Protein AF-A0A0F6A411-F1 (afdb_monomer)

Foldseek 3Di:
DDDAAEAEDAQDDPPVCLVVQLPDPHQAYEAQVPNDVDQLVSLVVSHDLRHAYEYAQAALQEPDDDDPVVVCVRCVVVCVSNPVSYHYHHRDHNPNYDPDPPPDD

Nearest PDB structures (foldseek):
  3pph-assembly2_B  TM=9.183E-01  e=1.899E-06  Candida albicans
  3pph-assembly1_A  TM=9.181E-01  e=2.965E-06  Candida albicans
  4l61-assembly1_A  TM=9.175E-01  e=3.367E-06  Candida albicans SC5314
  3ppf-assembly1_A  TM=9.133E-01  e=3.367E-06  Candida albicans
  4l65-assem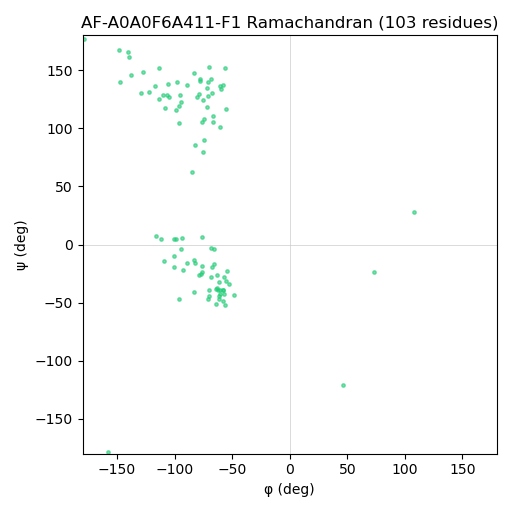bly1_A  TM=9.146E-01  e=5.255E-06  Candida albicans SC5314

Mean predicted aligned error: 4.99 Å

Solvent-accessible surface area (backbone atoms only — not comparable to full-atom values): 6380 Å² total; per-residue (Å²): 134,90,78,85,45,63,50,74,52,50,84,63,79,60,76,94,45,45,77,59,59,54,68,54,98,48,50,22,41,32,43,30,56,63,78,28,98,67,60,63,66,59,57,56,71,47,43,59,91,86,28,31,46,30,39,5,67,40,57,19,67,44,79,71,84,72,64,62,65,63,51,48,67,69,45,47,83,51,46,79,77,43,47,96,33,53,41,84,39,52,20,43,68,59,86,55,29,71,87,80,85,76,74,83,126

Radius of gyration: 14.62 Å; Cα contacts (8 Å, |Δi|>4): 155; chains: 1; bounding box: 39×37×38 Å

Organism: NCBI:txid1129367

Secondary structure (DSSP, 8-state):
-----EEE--SS--GGGHHHHHH---SEEEEETTTS---HHHHHHHS-TTSEEEEEEE-TT--SPP-HHHHHHHHHHHHHHHGGGEEEEESS-GGGSPS------

pLDDT: mean 89.76, std 11.42, range [43.91, 98.12]

Structure (mmCIF, N/CA/C/O backbone):
data_AF-A0A0F6A411-F1
#
_entry.id   AF-A0A0F6A411-F1
#
loop_
_atom_site.group_PDB
_atom_site.id
_atom_site.type_symbol
_atom_site.label_atom_id
_atom_site.label_alt_id
_atom_site.label_comp_id
_atom_site.label_asym_id
_atom_site.label_entity_id
_atom_site.label_seq_id
_atom_site.pdbx_PDB_ins_code
_atom_site.Cartn_x
_atom_site.Cartn_y
_atom_site.Cartn_z
_atom_site.occupancy
_atom_site.B_iso_or_equiv
_atom_site.auth_seq_id
_atom_site.auth_comp_id
_atom_site.auth_asym_id
_atom_site.auth_atom_id
_atom_site.pdbx_PDB_model_num
ATOM 1 N N . MET A 1 1 ? -27.107 -3.326 1.287 1.00 54.22 1 MET A N 1
ATOM 2 C CA . MET A 1 1 ? -25.835 -4.009 0.983 1.00 54.22 1 MET A CA 1
ATOM 3 C C . MET A 1 1 ? -24.747 -3.046 1.389 1.00 54.22 1 MET A C 1
ATOM 5 O O . MET A 1 1 ? -24.710 -1.962 0.821 1.00 54.22 1 MET A O 1
ATOM 9 N N . ASP A 1 2 ? -23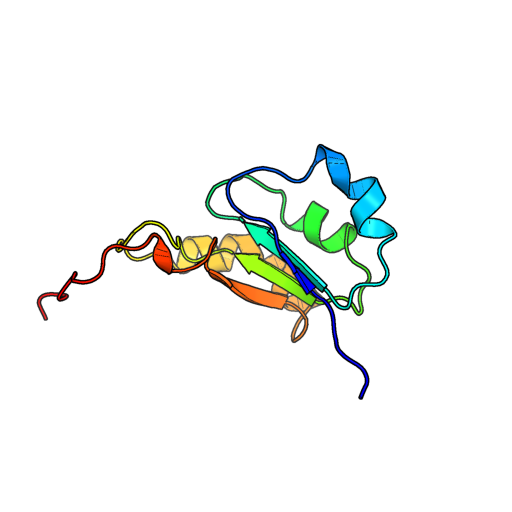.947 -3.398 2.390 1.00 85.38 2 ASP A N 1
ATOM 10 C CA . ASP A 1 2 ? -22.786 -2.592 2.762 1.00 85.38 2 ASP A CA 1
ATOM 11 C C . ASP A 1 2 ? -21.651 -2.888 1.780 1.00 85.38 2 ASP A C 1
ATOM 13 O O . ASP A 1 2 ? -21.362 -4.048 1.481 1.00 85.38 2 ASP A O 1
ATOM 17 N N . VAL A 1 3 ? -21.056 -1.833 1.227 1.00 92.38 3 VAL A N 1
ATOM 18 C CA . VAL A 1 3 ? -19.964 -1.916 0.252 1.00 92.38 3 VAL A CA 1
ATOM 19 C C . VAL A 1 3 ? -18.672 -1.517 0.951 1.00 92.38 3 VAL A C 1
ATOM 21 O O . VAL A 1 3 ? -18.602 -0.459 1.571 1.00 92.38 3 VAL A O 1
ATOM 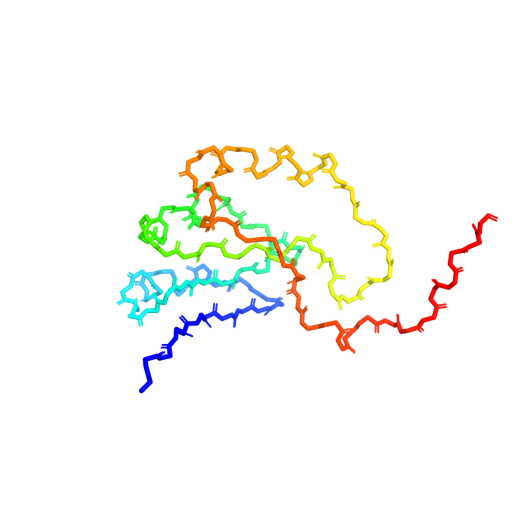24 N N . ASN A 1 4 ? -17.640 -2.352 0.833 1.00 94.69 4 ASN A N 1
ATOM 25 C CA . ASN A 1 4 ? -16.299 -2.011 1.296 1.00 94.69 4 ASN A CA 1
ATOM 26 C C . ASN A 1 4 ? -15.602 -1.125 0.261 1.00 94.69 4 ASN A C 1
ATOM 28 O O . ASN A 1 4 ? -15.515 -1.492 -0.910 1.00 94.69 4 ASN A O 1
ATOM 32 N N . LEU A 1 5 ? -15.094 0.024 0.704 1.00 96.19 5 LEU A N 1
ATOM 33 C CA . LEU A 1 5 ? -14.382 0.975 -0.145 1.00 96.19 5 LEU A CA 1
ATOM 34 C C . LEU A 1 5 ? -12.881 0.893 0.125 1.00 96.19 5 LEU A C 1
ATOM 36 O O . LEU A 1 5 ? -12.448 1.043 1.267 1.00 96.19 5 LEU A O 1
ATOM 40 N N . THR A 1 6 ? -12.097 0.707 -0.933 1.00 96.50 6 THR A N 1
ATOM 41 C CA . THR A 1 6 ? -10.632 0.756 -0.888 1.00 96.50 6 THR A CA 1
ATOM 42 C C . THR A 1 6 ? -10.161 1.957 -1.696 1.00 96.50 6 THR A C 1
ATOM 44 O O . THR A 1 6 ? -10.509 2.082 -2.869 1.00 96.50 6 THR A O 1
ATOM 47 N N . LEU A 1 7 ? -9.372 2.840 -1.083 1.00 96.88 7 LEU A N 1
ATOM 48 C CA . LEU A 1 7 ? -8.719 3.935 -1.803 1.00 96.88 7 LEU A CA 1
ATOM 49 C C . LEU A 1 7 ? -7.549 3.366 -2.602 1.00 96.88 7 LEU A C 1
ATOM 51 O O . LEU A 1 7 ? -6.673 2.756 -2.008 1.00 96.88 7 LEU A O 1
ATOM 55 N N . ALA A 1 8 ? -7.490 3.575 -3.911 1.00 95.19 8 ALA A N 1
ATOM 56 C CA . ALA A 1 8 ? -6.353 3.128 -4.708 1.00 95.19 8 ALA A CA 1
ATOM 57 C C . ALA A 1 8 ? -5.706 4.298 -5.445 1.00 95.19 8 ALA A C 1
ATOM 59 O O . ALA A 1 8 ? -6.396 5.082 -6.095 1.00 95.19 8 ALA A O 1
ATOM 60 N N . SER A 1 9 ? -4.382 4.397 -5.341 1.00 92.25 9 SER A N 1
ATOM 61 C CA . SER A 1 9 ? -3.571 5.377 -6.064 1.00 92.25 9 SER A CA 1
ATOM 62 C C . SER A 1 9 ? -2.433 4.705 -6.805 1.00 92.25 9 SER A C 1
ATOM 64 O O . SER A 1 9 ? -1.867 3.726 -6.313 1.00 92.25 9 SER A O 1
ATOM 66 N N . TYR A 1 10 ? -2.057 5.293 -7.934 1.00 91.62 10 TYR A N 1
ATOM 67 C CA . TYR A 1 10 ? -1.044 4.766 -8.836 1.00 91.62 10 TYR A CA 1
ATOM 68 C C . TYR A 1 10 ? -0.166 5.905 -9.368 1.00 91.62 10 TYR A C 1
ATOM 70 O O . TYR A 1 10 ? -0.589 7.061 -9.352 1.00 91.62 10 TYR A O 1
ATOM 78 N N . PHE A 1 11 ? 1.014 5.565 -9.892 1.00 88.88 11 PHE A N 1
ATOM 79 C CA . PHE A 1 11 ? 1.939 6.439 -10.634 1.00 88.88 11 PHE A CA 1
ATOM 80 C C . PHE A 1 11 ? 2.719 7.492 -9.845 1.00 88.88 11 PHE A C 1
ATOM 82 O O . PHE A 1 11 ? 3.782 7.886 -10.321 1.00 88.88 11 PHE A O 1
ATOM 89 N N . ASP A 1 12 ? 2.249 7.931 -8.679 1.00 87.62 12 ASP A N 1
ATOM 90 C CA . ASP A 1 12 ? 2.943 8.951 -7.886 1.00 87.62 12 ASP A CA 1
ATOM 91 C C . ASP A 1 12 ? 2.741 8.763 -6.374 1.00 87.62 12 ASP A C 1
ATOM 93 O O . ASP A 1 12 ? 1.910 7.973 -5.916 1.00 87.62 12 ASP A O 1
ATOM 97 N N . SER A 1 13 ? 3.547 9.478 -5.594 1.00 86.00 13 SER A N 1
ATOM 98 C CA . SER A 1 13 ? 3.555 9.430 -4.141 1.00 86.00 13 SER A CA 1
ATOM 99 C C . SER A 1 13 ? 2.325 10.103 -3.541 1.00 86.00 13 SER A C 1
ATOM 101 O O . SER A 1 13 ? 1.989 11.242 -3.862 1.00 86.00 13 SER A O 1
ATOM 103 N N . LEU A 1 14 ? 1.719 9.441 -2.555 1.00 90.81 14 LEU A N 1
ATOM 104 C CA . LEU A 1 14 ? 0.663 10.012 -1.718 1.00 90.81 14 LEU A CA 1
ATOM 105 C C . LEU A 1 14 ? 1.176 10.636 -0.416 1.00 90.81 14 LEU A C 1
ATOM 107 O O . LEU A 1 14 ? 0.362 11.044 0.409 1.00 90.81 14 LEU A O 1
ATOM 111 N N . THR A 1 15 ? 2.492 10.721 -0.197 1.00 91.19 15 THR A N 1
ATOM 112 C CA . THR A 1 15 ? 3.069 11.170 1.088 1.00 91.19 15 THR A CA 1
ATOM 113 C C . THR A 1 15 ? 2.522 12.518 1.566 1.00 91.19 15 THR A C 1
ATOM 115 O O . THR A 1 15 ? 2.303 12.694 2.763 1.00 91.19 15 THR A O 1
ATOM 118 N N . GLY A 1 16 ? 2.216 13.442 0.648 1.00 93.56 16 GLY A N 1
ATOM 119 C CA . GLY A 1 16 ? 1.594 14.736 0.962 1.00 93.56 16 GLY A CA 1
ATOM 120 C C . GLY A 1 16 ? 0.164 14.661 1.520 1.00 93.56 16 GLY A C 1
ATOM 121 O O . GLY A 1 16 ? -0.291 15.620 2.134 1.00 93.56 16 GLY A O 1
ATOM 122 N N . TYR A 1 17 ? -0.521 13.528 1.356 1.00 94.50 17 TYR A N 1
ATOM 123 C CA . TYR A 1 17 ? -1.918 13.298 1.749 1.00 94.50 17 TYR A CA 1
ATOM 124 C C . TYR A 1 17 ? -2.069 12.299 2.903 1.00 94.50 17 TYR A C 1
ATOM 126 O O . TYR A 1 17 ? -3.185 11.952 3.280 1.00 94.50 17 TYR A O 1
ATOM 134 N N . PHE A 1 18 ? -0.973 11.813 3.492 1.00 95.44 18 PHE A N 1
ATOM 135 C CA . PHE A 1 18 ? -1.023 10.775 4.532 1.00 95.44 18 PHE A CA 1
ATOM 136 C C . PHE A 1 18 ? -1.870 11.179 5.744 1.00 95.44 18 PHE A C 1
ATOM 138 O O . PHE A 1 18 ? -2.650 10.371 6.244 1.00 95.44 18 PHE A O 1
ATOM 145 N N . ASN A 1 19 ? -1.798 12.443 6.164 1.00 96.12 19 ASN A N 1
ATOM 146 C CA . ASN A 1 19 ? -2.641 12.937 7.254 1.00 96.12 19 ASN A CA 1
ATOM 147 C C . ASN A 1 19 ? -4.134 12.824 6.924 1.00 96.12 19 ASN A C 1
ATOM 149 O O . ASN A 1 19 ? -4.912 12.443 7.792 1.00 96.12 19 ASN A O 1
ATOM 153 N N . ASP A 1 20 ? -4.531 13.089 5.678 1.00 96.69 20 ASP A N 1
ATOM 154 C CA . ASP A 1 20 ? -5.927 12.972 5.262 1.00 96.69 20 ASP A CA 1
ATOM 155 C C . ASP A 1 20 ? -6.349 11.500 5.188 1.00 96.69 20 ASP A C 1
ATOM 157 O O . ASP A 1 20 ? -7.369 11.115 5.761 1.00 96.69 20 ASP A O 1
ATOM 161 N N . ILE A 1 21 ? -5.524 10.653 4.564 1.00 96.25 21 ILE A N 1
ATOM 162 C CA . ILE A 1 21 ? -5.793 9.217 4.384 1.00 96.25 21 ILE A CA 1
ATOM 163 C C . ILE A 1 21 ? -6.011 8.510 5.723 1.00 96.25 21 ILE A C 1
ATOM 165 O O . ILE A 1 21 ? -6.924 7.688 5.837 1.00 96.25 21 ILE A O 1
ATOM 169 N N . ALA A 1 22 ? -5.237 8.868 6.752 1.00 96.00 22 ALA A N 1
ATOM 170 C CA . ALA A 1 22 ? -5.390 8.328 8.102 1.00 96.00 22 ALA A CA 1
ATOM 171 C C . ALA A 1 22 ? -6.804 8.550 8.683 1.00 96.00 22 ALA A C 1
ATOM 173 O O . ALA A 1 22 ? -7.284 7.756 9.499 1.00 96.00 22 ALA A O 1
ATOM 174 N N . THR A 1 23 ? -7.496 9.612 8.252 1.00 96.31 23 THR A N 1
ATOM 175 C CA . THR A 1 23 ? -8.835 9.979 8.742 1.00 96.31 23 THR A CA 1
ATOM 176 C C . THR A 1 23 ? -9.978 9.341 7.956 1.00 96.31 23 THR A C 1
ATOM 178 O O . THR A 1 23 ? -11.108 9.299 8.444 1.00 96.31 23 THR A O 1
ATOM 181 N N . TYR A 1 24 ? -9.721 8.812 6.758 1.00 96.44 24 TYR A N 1
ATOM 182 C CA . TYR A 1 24 ? -10.787 8.341 5.878 1.00 96.44 24 TYR A CA 1
ATOM 183 C C . TYR A 1 24 ? -11.510 7.096 6.420 1.00 96.44 24 TYR A C 1
ATOM 185 O O . TYR A 1 24 ? -10.917 6.162 6.980 1.00 96.44 24 TYR A O 1
ATOM 193 N N . LEU A 1 25 ? -12.829 7.062 6.206 1.00 94.81 25 LEU A N 1
ATOM 194 C CA . LEU A 1 25 ? -13.711 5.932 6.518 1.00 94.81 25 LEU A CA 1
ATOM 195 C C . LEU A 1 25 ? -13.711 4.912 5.370 1.00 94.81 25 LEU A C 1
ATOM 197 O O . LEU A 1 25 ? -14.723 4.672 4.720 1.00 94.81 25 LEU A O 1
ATOM 201 N N . ILE A 1 26 ? -12.537 4.342 5.109 1.00 96.19 26 ILE A N 1
ATOM 202 C CA . ILE A 1 26 ? -12.298 3.323 4.079 1.00 96.19 26 ILE A CA 1
ATOM 203 C C . ILE A 1 26 ? -11.915 1.990 4.720 1.00 96.19 26 ILE A C 1
ATOM 205 O O . ILE A 1 26 ? -11.320 1.954 5.802 1.00 96.19 26 ILE A O 1
ATOM 209 N N . SER A 1 27 ? -12.218 0.894 4.032 1.00 97.62 27 SER A N 1
ATOM 210 C CA . SER A 1 27 ? -11.875 -0.472 4.437 1.00 97.62 27 SER A CA 1
ATOM 211 C C . SER A 1 27 ? -10.395 -0.799 4.189 1.00 97.62 27 SER A C 1
ATOM 213 O O . SER A 1 27 ? -9.858 -1.724 4.795 1.00 97.62 27 SER A O 1
ATOM 215 N N . GLY A 1 28 ? -9.714 -0.034 3.333 1.00 97.62 28 GLY A N 1
ATOM 216 C CA . GLY A 1 28 ? -8.286 -0.183 3.060 1.00 97.62 28 GLY A CA 1
ATOM 217 C C . GLY A 1 28 ? -7.751 0.841 2.069 1.00 97.62 28 GLY A C 1
ATOM 218 O O . GLY A 1 28 ? -8.517 1.632 1.517 1.00 97.62 28 GLY A O 1
ATOM 219 N N . ALA A 1 29 ? -6.443 0.800 1.826 1.00 97.44 29 ALA A N 1
ATOM 220 C CA . ALA A 1 29 ? -5.790 1.613 0.807 1.00 97.44 29 ALA A CA 1
ATOM 221 C C . ALA A 1 29 ? -4.746 0.813 0.014 1.00 97.44 29 ALA A C 1
ATOM 223 O O . ALA A 1 29 ? -4.089 -0.071 0.566 1.00 97.44 29 ALA A O 1
ATOM 224 N N . GLN A 1 30 ? -4.605 1.136 -1.272 1.00 96.38 30 GLN A N 1
ATOM 225 C CA . GLN A 1 30 ? -3.603 0.596 -2.178 1.00 96.38 30 GLN A CA 1
ATOM 226 C C . GLN A 1 30 ? -2.561 1.646 -2.543 1.00 96.38 30 GLN A C 1
ATOM 228 O O . GLN A 1 30 ? -2.912 2.727 -3.019 1.00 96.38 30 GLN A O 1
ATOM 233 N N . PHE A 1 31 ? -1.293 1.275 -2.378 1.00 95.62 31 PHE A N 1
ATOM 234 C CA . PHE A 1 31 ? -0.142 2.114 -2.694 1.00 95.62 31 PHE A CA 1
ATOM 235 C C . PHE A 1 31 ? 0.703 1.482 -3.795 1.00 95.62 31 PHE A C 1
ATOM 237 O O . PHE A 1 31 ? 0.967 0.280 -3.770 1.00 95.62 31 PHE A O 1
ATOM 244 N N . ASP A 1 32 ? 1.141 2.297 -4.749 1.00 94.56 32 ASP A N 1
ATOM 245 C CA . ASP A 1 32 ? 2.106 1.903 -5.771 1.00 94.56 32 ASP A CA 1
ATOM 246 C C . ASP A 1 32 ? 3.511 1.857 -5.156 1.00 94.56 32 ASP A C 1
ATOM 248 O O . ASP A 1 32 ? 4.116 2.892 -4.880 1.00 94.56 32 ASP A O 1
ATOM 252 N N . TRP A 1 33 ? 4.009 0.642 -4.925 1.00 93.75 33 TRP A N 1
ATOM 253 C CA . TRP A 1 33 ? 5.320 0.384 -4.329 1.00 93.75 33 TRP A CA 1
ATOM 254 C C . TRP A 1 33 ? 6.399 0.063 -5.373 1.00 93.75 33 TRP A C 1
ATOM 256 O O . TRP A 1 33 ? 7.533 -0.254 -5.032 1.00 93.75 33 TRP A O 1
ATOM 266 N N . VAL A 1 34 ? 6.048 0.149 -6.661 1.00 92.00 34 VAL A N 1
ATOM 267 C CA . VAL A 1 34 ? 6.975 -0.021 -7.787 1.00 92.00 34 VAL A CA 1
ATOM 268 C C . VAL A 1 34 ? 7.470 1.335 -8.277 1.00 92.00 34 VAL A C 1
ATOM 270 O O . VAL A 1 34 ? 8.659 1.512 -8.526 1.00 92.00 34 VAL A O 1
ATOM 273 N N . SER A 1 35 ? 6.562 2.296 -8.461 1.00 87.50 35 SER A N 1
ATOM 274 C CA . SER A 1 35 ? 6.893 3.623 -8.999 1.00 87.50 35 SER A CA 1
ATOM 275 C C . SER A 1 35 ? 7.518 4.543 -7.962 1.00 87.50 35 SER A C 1
ATOM 277 O O . SER A 1 35 ? 8.228 5.479 -8.325 1.00 87.50 35 SER A O 1
ATOM 279 N N . VAL A 1 36 ? 7.211 4.316 -6.685 1.00 85.81 36 VAL A N 1
ATOM 280 C CA . VAL A 1 36 ? 7.541 5.232 -5.599 1.00 85.81 36 VAL A CA 1
ATOM 281 C C . VAL A 1 36 ? 8.247 4.463 -4.497 1.00 85.81 36 VAL A C 1
ATOM 283 O O . VAL A 1 36 ? 7.758 3.437 -4.027 1.00 85.81 36 VAL A O 1
ATOM 286 N N . ASN A 1 37 ? 9.380 4.997 -4.043 1.00 81.31 37 ASN A N 1
ATOM 287 C CA . ASN A 1 37 ? 10.090 4.470 -2.885 1.00 81.31 37 ASN A CA 1
ATOM 288 C C . ASN A 1 37 ? 9.359 4.876 -1.594 1.00 81.31 37 ASN A C 1
ATOM 290 O O . ASN A 1 37 ? 9.712 5.868 -0.954 1.00 81.31 37 ASN A O 1
ATOM 294 N N . LEU A 1 38 ? 8.283 4.160 -1.265 1.00 87.50 38 LEU A N 1
ATOM 295 C CA . LEU A 1 38 ? 7.534 4.357 -0.025 1.00 87.50 38 LEU A CA 1
ATOM 296 C C . LEU A 1 38 ? 8.113 3.473 1.079 1.00 87.50 38 LEU A C 1
ATOM 298 O O . LEU A 1 38 ? 8.379 2.290 0.870 1.00 87.50 38 LEU A O 1
ATOM 302 N N . ASP A 1 39 ? 8.247 4.033 2.278 1.00 92.06 39 ASP A N 1
ATOM 303 C CA . ASP A 1 39 ? 8.617 3.258 3.458 1.00 92.06 39 ASP A CA 1
ATOM 304 C C . ASP A 1 39 ? 7.435 2.379 3.892 1.00 92.06 39 ASP A C 1
ATOM 306 O O . ASP A 1 39 ? 6.359 2.864 4.262 1.00 92.06 39 ASP A O 1
ATOM 310 N N . ILE A 1 40 ? 7.647 1.066 3.870 1.00 93.25 40 ILE A N 1
ATOM 311 C CA . ILE A 1 40 ? 6.629 0.081 4.216 1.00 93.25 40 ILE A CA 1
ATOM 312 C C . ILE A 1 40 ? 6.134 0.214 5.665 1.00 93.25 40 ILE A C 1
ATOM 314 O O . ILE A 1 40 ? 4.953 -0.011 5.946 1.00 93.25 40 ILE A O 1
ATOM 318 N N . HIS A 1 41 ? 6.998 0.641 6.588 1.00 94.38 41 HIS A N 1
ATOM 319 C CA . HIS A 1 41 ? 6.618 0.889 7.974 1.00 94.38 41 HIS A CA 1
ATOM 320 C C . HIS A 1 41 ? 5.721 2.116 8.082 1.00 94.38 41 HIS A C 1
ATOM 322 O O . HIS A 1 41 ? 4.735 2.099 8.819 1.00 94.38 41 HIS A O 1
ATOM 328 N N . GLN A 1 42 ? 6.008 3.160 7.304 1.00 94.44 42 GLN A N 1
ATOM 329 C CA . GLN A 1 42 ? 5.165 4.348 7.254 1.00 94.44 42 GLN A CA 1
ATOM 330 C C . GLN A 1 42 ? 3.755 4.000 6.762 1.00 94.44 42 GLN A C 1
ATOM 332 O O . GLN A 1 42 ? 2.777 4.415 7.382 1.00 94.44 42 GLN A O 1
ATOM 337 N N . LEU A 1 43 ? 3.638 3.181 5.712 1.00 94.81 43 LEU A N 1
ATOM 338 C CA . LEU A 1 43 ? 2.343 2.702 5.214 1.00 94.81 43 LEU A CA 1
ATOM 339 C C . LEU A 1 43 ? 1.610 1.825 6.238 1.00 94.81 43 LEU A C 1
ATOM 341 O O . LEU A 1 43 ? 0.391 1.918 6.384 1.00 94.81 43 LEU A O 1
ATOM 345 N N . HIS A 1 44 ? 2.347 0.992 6.975 1.00 95.69 44 HIS A N 1
ATOM 346 C CA . HIS A 1 44 ? 1.782 0.183 8.049 1.00 95.69 44 HIS A CA 1
ATOM 347 C C . HIS A 1 44 ? 1.172 1.044 9.163 1.00 95.69 44 HIS A C 1
ATOM 349 O O . HIS A 1 44 ? 0.050 0.765 9.582 1.00 95.69 44 HIS A O 1
ATOM 355 N N . PHE A 1 45 ? 1.879 2.081 9.624 1.00 96.06 45 PHE A N 1
ATOM 356 C CA . PHE A 1 45 ? 1.395 2.964 10.692 1.00 96.06 45 PHE A CA 1
ATOM 357 C C . PHE A 1 45 ? 0.339 3.969 10.226 1.00 96.06 45 PHE A C 1
ATOM 359 O O . PHE A 1 45 ? -0.459 4.433 11.038 1.00 96.06 45 PHE A O 1
ATOM 366 N N . LEU A 1 46 ? 0.312 4.291 8.931 1.00 96.50 46 LEU A N 1
ATOM 367 C CA . LEU A 1 46 ? -0.694 5.160 8.326 1.00 96.50 46 LEU A CA 1
ATOM 368 C C . LEU A 1 46 ? -2.111 4.576 8.442 1.00 96.50 46 LEU A C 1
ATOM 370 O O . LEU A 1 46 ? -3.073 5.310 8.666 1.00 96.50 46 LEU A O 1
ATOM 374 N N . LEU A 1 47 ? -2.245 3.261 8.268 1.00 97.19 47 LEU A N 1
ATOM 375 C CA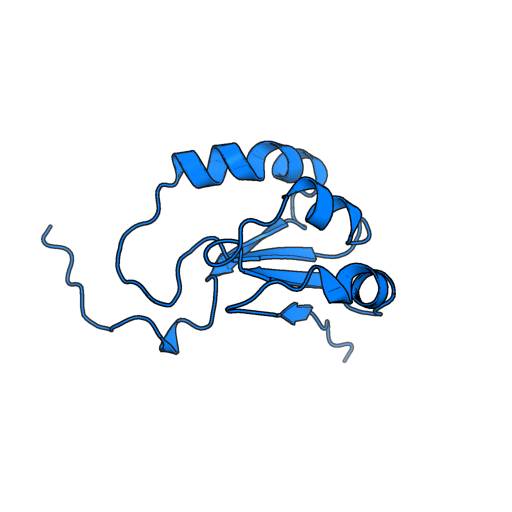 . LEU A 1 47 ? -3.534 2.576 8.263 1.00 97.19 47 LEU A CA 1
ATOM 376 C C . LEU A 1 47 ? -3.849 1.949 9.620 1.00 97.19 47 LEU A C 1
ATOM 378 O O . LEU A 1 47 ? -3.008 1.281 10.224 1.00 97.19 47 LEU A O 1
ATOM 382 N N . ARG A 1 48 ? -5.114 2.052 10.043 1.00 96.62 48 ARG A N 1
ATOM 383 C CA . ARG A 1 48 ? -5.621 1.363 11.239 1.00 96.62 48 ARG A CA 1
ATOM 384 C C . ARG A 1 48 ? -5.388 -0.151 11.130 1.00 96.62 48 ARG A C 1
ATOM 386 O O . ARG A 1 48 ? -5.389 -0.674 10.010 1.00 96.62 48 ARG A O 1
ATOM 393 N N . PRO A 1 49 ? -5.230 -0.881 12.249 1.00 95.56 49 PRO A N 1
ATOM 394 C CA . PRO A 1 49 ? -4.953 -2.319 12.223 1.00 95.56 49 PRO A CA 1
ATOM 395 C C . PRO A 1 49 ? -5.982 -3.129 11.431 1.00 95.56 49 PRO A C 1
ATOM 397 O O . PRO A 1 49 ? -5.637 -4.126 10.805 1.00 95.56 49 PRO A O 1
ATOM 400 N N . GLU A 1 50 ? -7.241 -2.690 11.410 1.00 95.44 50 GLU A N 1
ATOM 401 C CA . GLU A 1 50 ? -8.330 -3.366 10.713 1.00 95.44 50 GLU A CA 1
ATOM 402 C C . GLU A 1 50 ? -8.379 -3.045 9.212 1.00 95.44 50 GLU A C 1
ATOM 404 O O . GLU A 1 50 ? -9.031 -3.756 8.447 1.00 95.44 50 GLU A O 1
ATOM 409 N N . GLN A 1 51 ? -7.698 -1.996 8.762 1.00 97.88 51 GLN A N 1
ATOM 410 C CA . GLN A 1 51 ? -7.699 -1.619 7.354 1.00 97.88 51 GLN A CA 1
ATOM 411 C C . GLN A 1 51 ? -6.762 -2.516 6.543 1.00 97.88 51 GLN A C 1
ATOM 413 O O . GLN A 1 51 ? -5.674 -2.892 6.993 1.00 97.88 51 GLN A O 1
ATOM 418 N N . ILE A 1 52 ? -7.184 -2.834 5.322 1.00 98.12 52 ILE A N 1
ATOM 419 C CA . ILE A 1 52 ? -6.354 -3.543 4.350 1.00 98.12 52 ILE A CA 1
ATOM 420 C C . ILE A 1 52 ? -5.245 -2.607 3.862 1.00 98.12 52 ILE A C 1
ATOM 422 O O . ILE A 1 52 ? -5.524 -1.506 3.385 1.00 98.12 52 ILE A O 1
ATOM 426 N N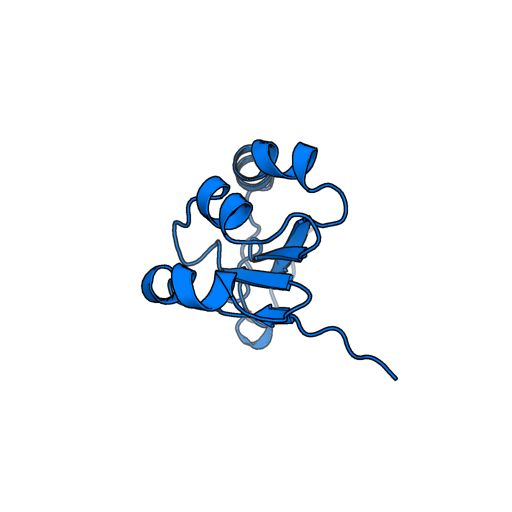 . LEU A 1 53 ? -4.001 -3.073 3.945 1.00 97.69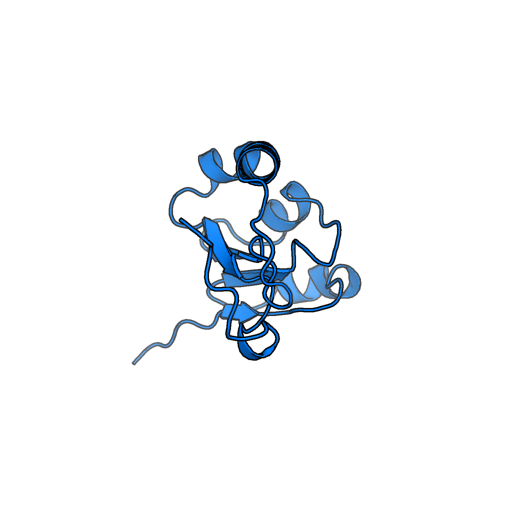 53 LEU A N 1
ATOM 427 C CA . LEU A 1 53 ? -2.856 -2.491 3.255 1.00 97.69 53 LEU A CA 1
ATOM 428 C C . LEU A 1 53 ? -2.644 -3.278 1.960 1.00 97.69 53 LEU A C 1
ATOM 430 O O . LEU A 1 53 ? -2.162 -4.407 2.000 1.00 97.69 53 LEU A O 1
ATOM 434 N N . SER A 1 54 ? -3.026 -2.704 0.825 1.00 97.25 54 SER A N 1
ATOM 435 C CA . SER A 1 54 ? -2.770 -3.283 -0.493 1.00 97.25 54 SER A CA 1
ATOM 436 C C . SER A 1 54 ? -1.483 -2.691 -1.065 1.00 97.25 54 SER A C 1
ATOM 438 O O . SER A 1 54 ? -1.334 -1.473 -1.170 1.00 97.25 54 SER A O 1
ATOM 440 N N . LEU A 1 55 ? -0.522 -3.543 -1.401 1.00 96.00 55 LEU A N 1
ATOM 441 C CA . LEU A 1 55 ? 0.765 -3.133 -1.951 1.00 96.00 55 LEU A CA 1
ATOM 442 C C . LEU A 1 55 ? 0.831 -3.504 -3.424 1.00 96.00 55 LEU A C 1
ATOM 444 O O . LEU A 1 55 ? 0.796 -4.678 -3.795 1.00 96.00 55 LEU A O 1
ATOM 448 N N . GLY A 1 56 ? 0.951 -2.480 -4.258 1.00 95.00 56 GLY A N 1
ATOM 449 C CA . GLY A 1 56 ? 1.230 -2.607 -5.674 1.00 95.00 56 GLY A CA 1
ATOM 450 C C . GLY A 1 56 ? 2.693 -2.970 -5.899 1.00 95.00 56 GLY A C 1
ATOM 451 O O . GLY A 1 56 ? 3.512 -2.065 -6.013 1.00 95.00 56 GLY A O 1
ATOM 452 N N . VAL A 1 57 ? 3.016 -4.264 -5.950 1.00 94.00 57 VAL A N 1
ATOM 453 C CA . VAL A 1 57 ? 4.399 -4.778 -6.078 1.00 94.00 57 VAL A CA 1
ATOM 454 C C . VAL A 1 57 ? 4.688 -5.408 -7.442 1.00 94.00 57 VAL A C 1
ATOM 456 O O . VAL A 1 57 ? 5.843 -5.630 -7.791 1.00 94.00 57 VAL A O 1
ATOM 459 N N . VAL A 1 58 ? 3.648 -5.693 -8.231 1.00 92.06 58 VAL A N 1
ATOM 460 C CA . VAL A 1 58 ? 3.783 -6.195 -9.608 1.00 92.06 58 VAL A CA 1
ATOM 461 C C . VAL A 1 58 ? 3.667 -5.021 -10.572 1.00 92.06 58 VAL A C 1
ATOM 463 O O . VAL A 1 58 ? 2.636 -4.354 -10.584 1.00 92.06 58 VAL A O 1
ATOM 466 N N . ASN A 1 59 ? 4.696 -4.743 -11.376 1.00 91.19 59 ASN A N 1
ATOM 467 C CA . ASN A 1 59 ? 4.692 -3.579 -12.265 1.00 91.19 59 ASN A CA 1
ATOM 468 C C . ASN A 1 59 ? 3.627 -3.712 -13.366 1.00 91.19 59 ASN A C 1
ATOM 470 O O . ASN A 1 59 ? 3.821 -4.428 -14.339 1.00 91.19 59 ASN A O 1
ATOM 474 N N . GLY A 1 60 ? 2.523 -2.970 -13.257 1.00 89.88 60 GLY A N 1
ATOM 475 C CA . GLY A 1 60 ? 1.419 -3.030 -14.223 1.00 89.88 60 GLY A CA 1
ATOM 476 C C . GLY A 1 60 ? 1.675 -2.318 -15.559 1.00 89.88 60 GLY A C 1
ATOM 477 O O . GLY A 1 60 ? 0.749 -2.186 -16.352 1.00 89.88 60 GLY A O 1
ATOM 478 N N . ARG A 1 61 ? 2.899 -1.824 -15.796 1.00 89.44 61 ARG A N 1
ATOM 479 C CA . ARG A 1 61 ? 3.321 -1.100 -17.015 1.00 89.44 61 ARG A CA 1
ATOM 480 C C . ARG A 1 61 ? 4.408 -1.839 -17.800 1.00 89.44 61 ARG A C 1
ATOM 482 O O . ARG A 1 61 ? 5.031 -1.262 -18.686 1.00 89.44 61 ARG A O 1
ATOM 489 N N . SER A 1 62 ? 4.725 -3.064 -17.395 1.00 84.88 62 SER A N 1
ATOM 490 C CA . SER A 1 62 ? 5.892 -3.808 -17.852 1.00 84.88 62 SER A CA 1
ATOM 491 C C . SER A 1 62 ? 5.575 -5.296 -17.879 1.00 84.88 62 SER A C 1
ATOM 493 O O . SER A 1 62 ? 4.980 -5.801 -16.932 1.00 84.88 62 SER A O 1
ATOM 495 N N . SER A 1 63 ? 6.040 -5.999 -18.909 1.00 81.69 63 SER A N 1
ATOM 496 C CA . SER A 1 63 ? 5.954 -7.460 -18.999 1.00 81.69 63 SER A CA 1
ATOM 497 C C . SER A 1 63 ? 7.087 -8.182 -18.253 1.00 81.69 63 SER A C 1
ATOM 499 O O . SER A 1 63 ? 6.989 -9.379 -17.993 1.00 81.69 63 SER A O 1
ATOM 501 N N . TRP A 1 64 ? 8.140 -7.459 -17.848 1.00 81.44 64 TRP A N 1
ATOM 502 C CA . TRP A 1 64 ? 9.271 -8.030 -17.114 1.00 81.44 64 TRP A CA 1
ATOM 503 C C . TRP A 1 64 ? 8.851 -8.673 -15.787 1.00 81.44 64 TRP A C 1
ATOM 505 O O . TRP A 1 64 ? 8.141 -8.064 -14.981 1.00 81.44 64 TRP A O 1
ATOM 515 N N . CYS A 1 65 ? 9.361 -9.882 -15.528 1.00 85.69 65 CYS A N 1
ATOM 516 C CA . CYS A 1 65 ? 9.202 -10.552 -14.241 1.00 85.69 65 CYS A CA 1
ATOM 517 C C . CYS A 1 65 ? 9.818 -9.726 -13.105 1.00 85.69 65 CYS A C 1
ATOM 519 O O . CYS A 1 65 ? 10.939 -9.230 -13.214 1.00 85.69 65 CYS A O 1
ATOM 521 N N . MET A 1 66 ? 9.095 -9.632 -11.990 1.00 88.88 66 MET A N 1
ATOM 522 C CA . MET A 1 66 ? 9.597 -8.997 -10.773 1.00 88.88 66 MET A CA 1
ATOM 523 C C . MET A 1 66 ? 10.454 -9.972 -9.962 1.00 88.88 66 MET A C 1
ATOM 525 O O . MET A 1 66 ? 10.179 -11.173 -9.924 1.00 88.88 66 MET A O 1
ATOM 529 N N . ASP A 1 67 ? 11.456 -9.441 -9.264 1.00 91.94 67 ASP A N 1
ATOM 530 C CA . ASP A 1 67 ? 12.264 -10.216 -8.326 1.00 91.94 67 ASP A CA 1
ATOM 531 C C . ASP A 1 67 ? 11.467 -10.496 -7.041 1.00 91.94 67 ASP A C 1
ATOM 533 O O . ASP A 1 67 ? 11.211 -9.606 -6.226 1.00 91.94 67 ASP A O 1
ATOM 537 N N . LEU A 1 68 ? 11.054 -11.753 -6.869 1.00 93.31 68 LEU A N 1
ATOM 538 C CA . LEU A 1 68 ? 10.268 -12.186 -5.715 1.00 93.31 68 LEU A CA 1
ATOM 539 C C . LEU A 1 68 ? 11.058 -12.145 -4.402 1.00 93.31 68 LEU A C 1
ATOM 541 O O . LEU A 1 68 ? 10.440 -11.963 -3.356 1.00 93.31 68 LEU A O 1
ATOM 545 N N . GLN A 1 69 ? 12.386 -12.305 -4.434 1.00 95.94 69 GLN A N 1
ATOM 546 C CA . GLN A 1 69 ? 13.210 -12.242 -3.223 1.00 95.94 69 GLN A CA 1
ATOM 547 C C . GLN A 1 69 ? 13.262 -10.810 -2.702 1.00 95.94 69 GLN A C 1
ATOM 549 O O . GLN A 1 69 ? 13.031 -10.582 -1.518 1.00 95.94 69 GLN A O 1
ATOM 554 N N . VAL A 1 70 ? 13.453 -9.840 -3.601 1.00 93.25 70 VAL A N 1
ATOM 555 C CA . VAL A 1 70 ? 13.425 -8.412 -3.251 1.00 93.25 70 VAL A CA 1
ATOM 556 C C . VAL A 1 70 ? 12.069 -8.012 -2.667 1.00 93.25 70 VAL A C 1
ATOM 558 O O . VAL A 1 70 ? 12.012 -7.289 -1.671 1.00 93.25 70 VAL A O 1
ATOM 561 N N . ILE A 1 71 ? 10.970 -8.498 -3.256 1.00 93.94 71 ILE A N 1
ATOM 562 C CA . ILE A 1 71 ? 9.624 -8.234 -2.733 1.00 93.94 71 ILE A CA 1
ATOM 563 C C . ILE A 1 71 ? 9.459 -8.849 -1.340 1.00 93.94 71 ILE A C 1
ATOM 565 O O . ILE A 1 71 ? 9.050 -8.130 -0.430 1.00 93.94 71 ILE A O 1
ATOM 569 N N . ASP A 1 72 ? 9.777 -10.139 -1.163 1.00 94.25 72 ASP A N 1
ATOM 570 C CA . ASP A 1 72 ? 9.647 -10.843 0.123 1.00 94.25 72 ASP A CA 1
ATOM 571 C C . ASP A 1 72 ? 10.428 -10.131 1.228 1.00 94.25 72 ASP A C 1
ATOM 573 O O . ASP A 1 72 ? 9.851 -9.762 2.251 1.00 94.25 72 ASP A O 1
ATOM 577 N N . GLU A 1 73 ? 11.713 -9.855 0.992 1.00 94.50 73 GLU A N 1
ATOM 578 C CA . GLU A 1 73 ? 12.587 -9.180 1.950 1.00 94.50 73 GLU A CA 1
ATOM 579 C C . GLU A 1 73 ? 12.040 -7.813 2.358 1.00 94.50 73 GLU A C 1
ATOM 581 O O . GLU A 1 73 ? 12.038 -7.467 3.543 1.00 94.50 73 GLU A O 1
ATOM 586 N N . GLY A 1 74 ? 11.533 -7.050 1.393 1.00 92.81 74 GLY A N 1
ATOM 587 C CA . GLY A 1 74 ? 11.073 -5.698 1.640 1.00 92.81 74 GLY A CA 1
ATOM 588 C C . GLY A 1 74 ? 9.704 -5.604 2.333 1.00 92.81 74 GLY A C 1
ATOM 589 O O . GLY A 1 74 ? 9.455 -4.621 3.030 1.00 92.81 74 GLY A O 1
ATOM 590 N N . ILE A 1 75 ? 8.826 -6.610 2.216 1.00 94.06 75 ILE A N 1
ATOM 591 C CA . ILE A 1 75 ? 7.519 -6.615 2.908 1.00 94.06 75 ILE A CA 1
ATOM 592 C C . ILE A 1 75 ? 7.497 -7.475 4.177 1.00 94.06 75 ILE A C 1
ATOM 594 O O . ILE A 1 75 ? 6.540 -7.399 4.953 1.00 94.06 75 ILE A O 1
ATOM 598 N N . LYS A 1 76 ? 8.537 -8.278 4.427 1.00 93.94 76 LYS A N 1
ATOM 599 C CA . LYS A 1 76 ? 8.590 -9.273 5.509 1.00 93.94 76 LYS A CA 1
ATOM 600 C C . LYS A 1 76 ? 8.158 -8.736 6.871 1.00 93.94 76 LYS A C 1
ATOM 602 O O . LYS A 1 76 ? 7.365 -9.368 7.567 1.00 93.94 76 LYS A O 1
ATOM 607 N N . ALA A 1 77 ? 8.624 -7.537 7.220 1.00 91.56 77 ALA A N 1
ATOM 608 C CA . ALA A 1 77 ? 8.345 -6.916 8.511 1.00 91.56 77 ALA A CA 1
ATOM 609 C C . ALA A 1 77 ? 6.852 -6.621 8.745 1.00 91.56 77 ALA A C 1
ATOM 611 O O . ALA A 1 77 ? 6.405 -6.577 9.889 1.00 91.56 77 ALA A O 1
ATOM 612 N N . VAL A 1 78 ? 6.067 -6.422 7.681 1.00 94.81 78 VAL A N 1
ATOM 613 C CA . VAL A 1 78 ? 4.628 -6.140 7.791 1.00 94.81 78 VAL A CA 1
ATOM 614 C C . VAL A 1 78 ? 3.751 -7.359 7.532 1.00 94.81 78 VAL A C 1
ATOM 616 O O . VAL A 1 78 ? 2.603 -7.364 7.981 1.00 94.81 78 VAL A O 1
ATOM 619 N N . VAL A 1 79 ? 4.273 -8.397 6.869 1.00 94.69 79 VAL A N 1
ATOM 620 C CA . VAL A 1 79 ? 3.568 -9.672 6.646 1.00 94.69 79 VAL A CA 1
ATOM 621 C C . VAL A 1 79 ? 3.159 -10.300 7.977 1.00 94.69 79 VAL A C 1
ATOM 623 O O . VAL A 1 79 ? 1.991 -10.644 8.157 1.00 94.69 79 VAL A O 1
ATOM 626 N N . GLU A 1 80 ? 4.089 -10.391 8.932 1.00 90.81 80 GLU A N 1
ATOM 627 C CA . GLU A 1 80 ? 3.836 -11.016 10.239 1.00 90.81 80 GLU A CA 1
ATOM 628 C C . GLU A 1 80 ? 2.769 -10.268 11.048 1.00 90.81 80 GLU A C 1
ATOM 630 O O . GLU A 1 80 ? 1.937 -10.886 11.710 1.00 90.81 80 GLU A O 1
ATOM 635 N N . VAL A 1 81 ? 2.757 -8.934 10.962 1.00 94.56 81 VAL A N 1
ATOM 636 C CA . VAL A 1 81 ? 1.856 -8.088 11.755 1.00 94.56 81 VAL A CA 1
ATOM 637 C C . VAL A 1 81 ? 0.470 -7.972 11.118 1.00 94.56 81 VAL A C 1
ATOM 639 O O . VAL A 1 81 ? -0.536 -7.987 11.826 1.00 94.56 81 VAL A O 1
ATOM 642 N N . ARG A 1 82 ? 0.385 -7.827 9.788 1.00 95.81 82 ARG A N 1
ATOM 643 C CA . ARG A 1 82 ? -0.893 -7.588 9.091 1.00 95.81 82 ARG A CA 1
ATOM 644 C C . ARG A 1 82 ? -1.573 -8.864 8.603 1.00 95.81 82 ARG A C 1
ATOM 646 O O . ARG A 1 82 ? -2.789 -8.839 8.428 1.00 95.81 82 ARG A O 1
ATOM 653 N N . SER A 1 83 ? -0.844 -9.967 8.414 1.00 93.69 83 SER A N 1
ATOM 654 C CA . SER A 1 83 ? -1.393 -11.268 8.006 1.00 93.69 83 SER A CA 1
ATOM 655 C C . SER A 1 83 ? -2.384 -11.139 6.829 1.00 93.69 83 SER A C 1
ATOM 657 O O . SER A 1 83 ? -2.040 -10.589 5.786 1.00 93.69 83 SER A O 1
ATOM 659 N N . ASN A 1 84 ? -3.639 -11.568 6.993 1.00 95.75 84 ASN A N 1
ATOM 660 C CA . ASN A 1 84 ? -4.695 -11.502 5.974 1.00 95.75 84 ASN A CA 1
ATOM 661 C C . ASN A 1 84 ? -5.145 -10.079 5.570 1.00 95.75 84 ASN A C 1
ATOM 663 O O . ASN A 1 84 ? -5.986 -9.935 4.679 1.00 95.75 84 ASN A O 1
ATOM 667 N N . ARG A 1 85 ? -4.615 -9.031 6.212 1.00 97.50 85 ARG A N 1
ATOM 668 C CA . ARG A 1 85 ? -4.862 -7.616 5.883 1.00 97.50 85 ARG A CA 1
ATOM 669 C C . ARG A 1 85 ? -3.732 -6.979 5.081 1.00 97.50 85 ARG A C 1
ATOM 671 O O . ARG A 1 85 ? -3.786 -5.777 4.830 1.00 97.50 85 ARG A O 1
ATOM 678 N N . LEU A 1 86 ? -2.722 -7.753 4.695 1.00 97.31 86 LEU A N 1
ATOM 679 C CA . LEU A 1 86 ? -1.761 -7.353 3.680 1.00 97.31 86 LEU A CA 1
ATOM 680 C C . LEU A 1 86 ? -2.150 -7.994 2.350 1.00 97.31 86 LEU A C 1
ATOM 682 O O . LEU A 1 86 ? -2.175 -9.217 2.231 1.00 97.31 86 LEU A O 1
ATOM 686 N N . TRP A 1 87 ? -2.492 -7.174 1.362 1.00 97.12 87 TRP A N 1
ATOM 687 C CA . TRP A 1 87 ? -2.851 -7.639 0.025 1.00 97.12 87 TRP A CA 1
ATOM 688 C C . TRP A 1 87 ? -1.716 -7.348 -0.947 1.00 97.12 87 TRP A C 1
ATOM 690 O O . TRP A 1 87 ? -1.128 -6.270 -0.927 1.00 97.12 87 TRP A O 1
ATOM 700 N N . ILE A 1 88 ? -1.433 -8.315 -1.814 1.00 95.00 88 ILE A N 1
ATOM 701 C CA . ILE A 1 88 ? -0.504 -8.165 -2.931 1.00 95.00 88 ILE A CA 1
ATOM 702 C C . ILE A 1 88 ? -1.318 -7.797 -4.169 1.00 95.00 88 ILE A C 1
ATOM 704 O O . ILE A 1 88 ? -2.303 -8.464 -4.486 1.00 95.00 88 ILE A O 1
ATOM 708 N N . ALA A 1 89 ? -0.918 -6.732 -4.855 1.00 95.25 89 ALA A N 1
ATOM 709 C CA . ALA A 1 89 ? -1.637 -6.174 -5.990 1.00 95.25 89 ALA A CA 1
ATOM 710 C C . ALA A 1 89 ? -0.667 -5.716 -7.096 1.00 95.25 89 ALA A C 1
ATOM 712 O O . ALA A 1 89 ? 0.539 -5.577 -6.856 1.00 95.25 89 ALA A O 1
ATOM 713 N N . PRO A 1 90 ? -1.160 -5.457 -8.320 1.00 94.19 90 PRO A N 1
ATOM 714 C CA . PRO A 1 90 ? -0.380 -4.736 -9.315 1.00 94.19 90 PRO A CA 1
ATOM 715 C C . PRO A 1 90 ? -0.224 -3.256 -8.936 1.00 94.19 90 PRO A C 1
ATOM 717 O O . PRO A 1 90 ? -1.063 -2.673 -8.249 1.00 94.19 90 PRO A O 1
ATOM 720 N N . SER A 1 91 ? 0.860 -2.634 -9.392 1.00 93.19 91 SER A N 1
ATOM 721 C CA . SER A 1 91 ? 1.203 -1.230 -9.146 1.00 93.19 91 SER A CA 1
ATOM 722 C C . SER A 1 91 ? 0.252 -0.245 -9.823 1.00 93.19 91 SER A C 1
ATOM 724 O O . SER A 1 91 ? 0.203 0.915 -9.440 1.00 93.19 91 SER A O 1
ATOM 726 N N . CYS A 1 92 ? -0.493 -0.698 -10.832 1.00 92.12 92 CYS A N 1
ATOM 727 C CA . CYS A 1 92 ? -1.571 0.017 -11.505 1.00 92.12 92 CYS A CA 1
ATOM 728 C C . CYS A 1 92 ? -2.501 -0.988 -12.197 1.00 92.12 92 CYS A C 1
ATOM 730 O O . CYS A 1 92 ? -2.288 -2.200 -12.132 1.00 92.12 92 CYS A O 1
ATOM 732 N N . LEU A 1 93 ? -3.531 -0.496 -12.888 1.00 89.12 93 LEU A N 1
ATOM 733 C CA . LEU A 1 93 ? -4.314 -1.336 -13.795 1.00 89.12 93 LEU A CA 1
ATOM 734 C C . LEU A 1 93 ? -3.394 -1.947 -14.864 1.00 89.12 93 LEU A C 1
ATOM 736 O O . LEU A 1 93 ? -2.570 -1.239 -15.444 1.00 89.12 93 LEU A O 1
ATOM 740 N N . LEU A 1 94 ? -3.580 -3.237 -15.160 1.00 87.19 94 LEU A N 1
ATOM 741 C CA . LEU A 1 94 ? -2.794 -3.967 -16.168 1.00 87.19 94 LEU A CA 1
ATOM 742 C C . LEU A 1 94 ? -3.061 -3.511 -17.610 1.00 87.19 94 LEU A C 1
ATOM 744 O O . LEU A 1 94 ? -2.387 -3.967 -18.520 1.00 87.19 94 LEU A O 1
ATOM 748 N N . LEU A 1 95 ? -3.989 -2.569 -17.815 1.00 86.56 95 LEU A N 1
ATOM 749 C CA . LEU A 1 95 ? -4.247 -1.923 -19.107 1.00 86.56 95 LEU A CA 1
ATOM 750 C C . LEU A 1 95 ? -2.984 -1.293 -19.727 1.00 86.56 95 LEU A C 1
ATOM 752 O O . LEU A 1 95 ? -2.942 -1.054 -20.928 1.00 86.56 95 LEU A O 1
ATOM 756 N N . HIS A 1 96 ? -1.977 -0.984 -18.905 1.00 81.56 96 HIS A N 1
ATOM 757 C CA . HIS A 1 96 ? -0.714 -0.392 -19.343 1.00 81.56 96 HIS A CA 1
ATOM 758 C C . HIS A 1 96 ? 0.392 -1.416 -19.609 1.00 81.56 96 HIS A C 1
ATOM 760 O O . HIS A 1 96 ? 1.477 -1.025 -20.039 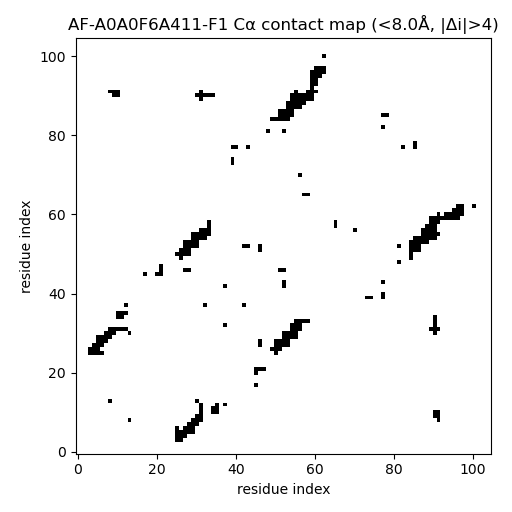1.00 81.56 96 HIS A O 1
ATOM 766 N N . SER A 1 97 ? 0.148 -2.698 -19.344 1.00 76.88 97 SER A N 1
ATOM 767 C CA . SER A 1 97 ? 1.048 -3.758 -19.769 1.00 76.88 97 SER A CA 1
ATOM 768 C C . SER A 1 97 ? 0.813 -4.021 -21.250 1.00 76.88 97 SER A C 1
ATOM 770 O O . SER A 1 97 ? -0.325 -4.006 -21.713 1.00 76.88 97 SER A O 1
ATOM 772 N N . LEU A 1 98 ? 1.885 -4.257 -22.000 1.00 74.44 98 LEU A N 1
ATOM 773 C CA . LEU A 1 98 ? 1.743 -4.789 -23.349 1.00 74.44 98 LEU A CA 1
ATOM 774 C C . LEU A 1 98 ? 1.214 -6.224 -23.228 1.00 74.44 98 LEU A C 1
ATOM 776 O O . LEU A 1 98 ? 1.752 -7.008 -22.442 1.00 74.44 98 LEU A O 1
ATOM 780 N N . ASP A 1 99 ? 0.167 -6.544 -23.982 1.00 61.97 99 ASP A N 1
ATOM 781 C CA . ASP A 1 99 ? -0.171 -7.932 -24.283 1.00 61.97 99 ASP A CA 1
ATOM 782 C C . ASP A 1 99 ? 0.897 -8.472 -25.258 1.00 61.97 99 ASP A C 1
ATOM 784 O O . ASP A 1 99 ? 1.329 -7.742 -26.151 1.00 61.97 99 ASP A O 1
ATOM 788 N N . ASP A 1 100 ? 1.315 -9.729 -25.063 1.00 59.47 100 ASP A N 1
ATOM 789 C CA . ASP A 1 100 ? 2.113 -10.568 -25.988 1.00 59.47 100 ASP A CA 1
ATOM 790 C C . ASP A 1 100 ? 3.594 -10.88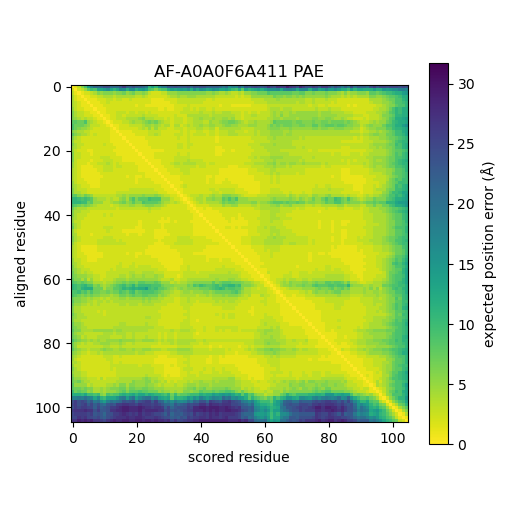0 -25.670 1.00 59.47 100 ASP A C 1
ATOM 792 O O . ASP A 1 100 ? 4.343 -11.240 -26.581 1.00 59.47 100 ASP A O 1
ATOM 796 N N . GLU A 1 101 ? 4.040 -10.915 -24.407 1.00 57.19 101 GLU A N 1
ATOM 797 C CA . GLU A 1 101 ? 5.266 -11.683 -24.103 1.00 57.19 101 GLU A CA 1
ATOM 798 C C . GLU A 1 101 ? 4.945 -13.177 -23.932 1.00 57.19 101 GLU A C 1
ATOM 800 O O . GLU A 1 101 ? 4.700 -13.694 -22.842 1.00 57.19 101 GLU A O 1
ATOM 805 N N . VAL A 1 102 ? 4.927 -13.885 -25.066 1.00 53.47 102 VAL A N 1
ATOM 806 C CA . VAL A 1 102 ? 5.059 -15.344 -25.112 1.00 53.47 102 VAL A CA 1
ATOM 807 C C . VAL A 1 102 ? 6.422 -15.682 -24.513 1.00 53.47 102 VAL A C 1
ATOM 809 O O . VAL A 1 102 ? 7.446 -15.541 -25.177 1.00 53.47 102 VAL A O 1
ATOM 812 N N . TRP A 1 103 ? 6.440 -16.108 -23.252 1.00 48.66 103 TRP A N 1
ATOM 813 C CA . TRP A 1 103 ? 7.626 -16.690 -22.631 1.00 48.66 103 TRP A CA 1
ATOM 814 C C . TRP A 1 103 ? 8.098 -17.866 -23.501 1.00 48.66 103 TRP A C 1
ATOM 816 O O . TRP A 1 103 ? 7.336 -18.830 -23.649 1.00 48.66 103 TRP A O 1
ATOM 826 N N . PRO A 1 104 ? 9.297 -17.832 -24.112 1.00 50.56 104 PRO A N 1
ATOM 827 C CA . PRO A 1 104 ? 9.830 -19.031 -24.727 1.00 50.56 104 PRO A CA 1
ATOM 828 C C . PRO A 1 104 ? 10.115 -20.011 -23.585 1.00 50.56 104 PRO 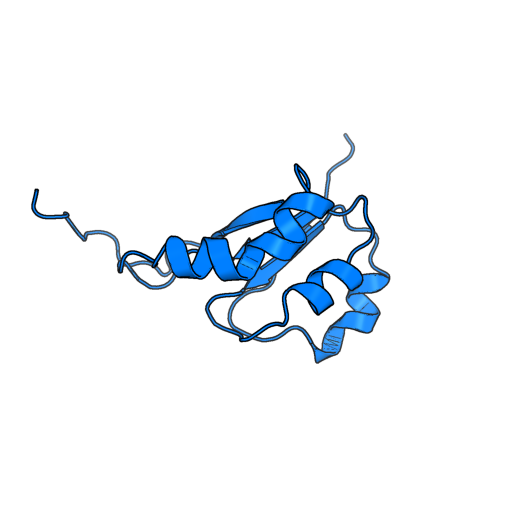A C 1
ATOM 830 O O . PRO A 1 104 ? 10.964 -19.757 -22.730 1.00 50.56 104 PRO A O 1
ATOM 833 N N . MET A 1 105 ? 9.321 -21.082 -23.533 1.00 43.91 105 MET A N 1
ATOM 834 C CA . MET A 1 105 ? 9.625 -22.278 -22.744 1.00 43.91 105 MET A CA 1
ATOM 835 C C . MET A 1 105 ? 11.007 -22.824 -23.101 1.00 43.91 105 MET A C 1
ATOM 837 O O . MET A 1 105 ? 11.342 -22.822 -24.309 1.00 43.91 105 MET A O 1
#

Sequence (105 aa):
MDVNLTLASYFDSLTGYFNDIATYLISGAQFDWVSVNLDIHQLHFLLRPEQILSLGVVNGRSSWCMDLQVIDEGIKAVVEVRSNRLWIAPSCLLLHSLDDEVWPM

InterPro domains:
  IPR013215 Cobalamin-independent methionine synthase MetE, N-terminal [PF08267] (3-79)
  IPR038071 UROD/MetE-like superfamily [G3DSA:3.20.20.210] (1-102)
  IPR038071 UROD/MetE-like superfamily [SSF51726] (2-103)